Protein AF-A0A8J7MV57-F1 (afdb_monomer_lite)

Radius of gyration: 24.5 Å; chains: 1; bounding box: 40×45×99 Å

Sequence (175 aa):
MKTITIKLLFGACFASLSPLSAQTVDRAKYPDYTDKRNPDYALMQRHTLGVRNAMSARPDHVNNAETRFFPPVFNQDGGSCGSASRIGYMFSYEMNAFRNLDGTNPQNYYPTHFVWLLTNGNSGKDAFVQHVGVPSAETYGGQTYSKLFGNQEETQNDFGWMTGYDKWYEAMFNR

Structure (mmCIF, N/CA/C/O backbone):
data_AF-A0A8J7MV57-F1
#
_entry.id   AF-A0A8J7MV57-F1
#
loop_
_atom_site.group_PDB
_atom_site.id
_atom_site.type_symbol
_atom_site.label_atom_id
_atom_site.label_alt_id
_atom_site.label_comp_id
_atom_site.label_asym_id
_atom_site.label_entity_id
_atom_site.label_seq_id
_atom_site.pdbx_PDB_ins_code
_atom_site.Cartn_x
_atom_site.Cartn_y
_atom_site.Cartn_z
_atom_site.occupancy
_atom_site.B_iso_or_equiv
_atom_site.auth_seq_id
_atom_site.auth_comp_id
_atom_site.auth_asym_id
_atom_site.auth_atom_id
_atom_site.pdbx_PDB_model_num
ATOM 1 N N . MET A 1 1 ? 6.452 18.787 76.607 1.00 37.56 1 MET A N 1
ATOM 2 C CA . MET A 1 1 ? 6.859 18.322 75.263 1.00 37.56 1 MET A CA 1
ATOM 3 C C . MET A 1 1 ? 6.613 16.825 75.177 1.00 37.56 1 MET A C 1
ATOM 5 O O . MET A 1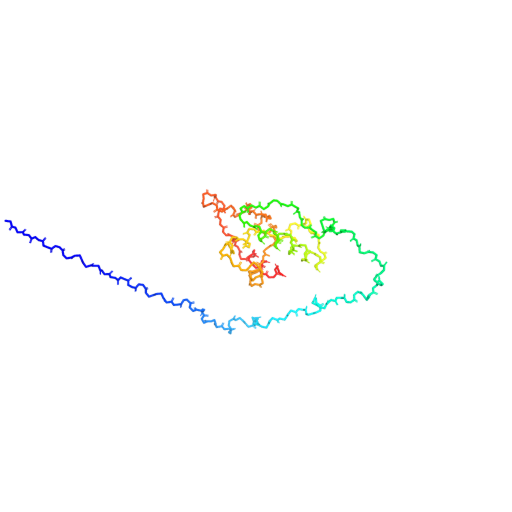 1 ? 7.210 16.094 75.952 1.00 37.56 1 MET A O 1
ATOM 9 N N . LYS A 1 2 ? 5.689 16.378 74.320 1.00 34.88 2 LYS A N 1
ATOM 10 C CA . LYS A 1 2 ? 5.460 14.956 74.026 1.00 34.88 2 LYS A CA 1
ATOM 11 C C . LYS A 1 2 ? 5.835 14.734 72.563 1.00 34.88 2 LYS A C 1
ATOM 13 O O . LYS A 1 2 ? 5.214 15.322 71.686 1.00 34.88 2 LYS A O 1
ATOM 18 N N . THR A 1 3 ? 6.878 13.956 72.316 1.00 40.38 3 THR A N 1
ATOM 19 C CA . THR A 1 3 ? 7.322 13.559 70.978 1.00 40.38 3 THR A CA 1
ATOM 20 C C . THR A 1 3 ? 6.423 12.431 70.477 1.00 40.38 3 THR A C 1
ATOM 22 O O . THR A 1 3 ? 6.346 11.374 71.097 1.00 40.38 3 THR A O 1
ATOM 25 N N . ILE A 1 4 ? 5.708 12.675 69.378 1.00 41.56 4 ILE A N 1
ATOM 26 C CA . ILE A 1 4 ? 4.894 11.676 68.678 1.00 41.56 4 ILE A CA 1
ATOM 27 C C . ILE A 1 4 ? 5.740 11.132 67.529 1.00 41.56 4 ILE A C 1
ATOM 29 O O . ILE A 1 4 ? 6.089 11.867 66.608 1.00 41.56 4 ILE A O 1
ATOM 33 N N . THR A 1 5 ? 6.078 9.847 67.586 1.00 42.72 5 THR A N 1
ATOM 34 C CA . THR A 1 5 ? 6.828 9.159 66.532 1.00 42.72 5 THR A CA 1
ATOM 35 C C . THR A 1 5 ? 5.841 8.531 65.548 1.00 42.72 5 THR A C 1
ATOM 37 O O . THR A 1 5 ? 5.175 7.551 65.878 1.00 42.72 5 THR A O 1
ATOM 40 N N . ILE A 1 6 ? 5.735 9.085 64.338 1.00 46.44 6 ILE A N 1
ATOM 41 C CA . ILE A 1 6 ? 4.952 8.499 63.240 1.00 46.44 6 ILE A CA 1
ATOM 42 C C . ILE A 1 6 ? 5.807 7.414 62.577 1.00 46.44 6 ILE A C 1
ATOM 44 O O . ILE A 1 6 ? 6.840 7.707 61.979 1.00 46.44 6 ILE A O 1
ATOM 48 N N . LYS A 1 7 ? 5.388 6.148 62.688 1.00 40.78 7 LYS A N 1
ATOM 49 C CA . LYS A 1 7 ? 5.965 5.046 61.908 1.00 40.78 7 LYS A CA 1
ATOM 50 C C . LYS A 1 7 ? 5.268 4.987 60.550 1.00 40.78 7 LYS A C 1
ATOM 52 O O . LYS A 1 7 ? 4.096 4.632 60.475 1.00 40.78 7 LYS A O 1
ATOM 57 N N . LEU A 1 8 ? 5.996 5.325 59.489 1.00 44.38 8 LEU A N 1
ATOM 58 C CA . LEU A 1 8 ? 5.564 5.117 58.110 1.00 44.38 8 LEU A CA 1
ATOM 59 C C . LEU A 1 8 ? 5.707 3.619 57.782 1.00 44.38 8 LEU A C 1
ATOM 61 O O . LEU A 1 8 ? 6.825 3.111 57.692 1.00 44.38 8 LEU A O 1
ATOM 65 N N . LEU A 1 9 ? 4.595 2.894 57.638 1.00 43.91 9 LEU A N 1
ATOM 66 C CA . LEU A 1 9 ? 4.614 1.559 57.039 1.00 43.91 9 LEU A CA 1
ATOM 67 C C . LEU A 1 9 ? 4.669 1.713 55.515 1.00 43.91 9 LEU A C 1
ATOM 69 O O . LEU A 1 9 ? 3.665 2.020 54.878 1.00 43.91 9 LEU A O 1
ATOM 73 N N . PHE A 1 10 ? 5.841 1.476 54.928 1.00 43.19 10 PHE A N 1
ATOM 74 C CA . PHE A 1 10 ? 5.956 1.184 53.502 1.00 43.19 10 PHE A CA 1
ATOM 75 C C . PHE A 1 10 ? 5.412 -0.229 53.257 1.00 43.19 10 PHE A C 1
ATOM 77 O O . PHE A 1 10 ? 6.104 -1.225 53.466 1.00 43.19 10 PHE A O 1
ATOM 84 N N . GLY A 1 11 ? 4.147 -0.322 52.848 1.00 43.75 11 GLY A N 1
ATOM 85 C CA . GLY A 1 11 ? 3.592 -1.547 52.286 1.00 43.75 11 GLY A CA 1
ATOM 86 C C . GLY A 1 11 ? 4.189 -1.771 50.902 1.00 43.75 11 GLY A C 1
ATOM 87 O O . GLY A 1 11 ? 3.767 -1.140 49.937 1.00 43.75 11 GLY A O 1
ATOM 88 N N . ALA A 1 12 ? 5.187 -2.646 50.798 1.00 51.66 12 ALA A N 1
ATOM 89 C CA . ALA A 1 12 ? 5.681 -3.115 49.512 1.00 51.66 12 ALA A CA 1
ATOM 90 C C . ALA A 1 12 ? 4.586 -3.962 48.842 1.00 51.66 12 ALA A C 1
ATOM 92 O O . ALA A 1 12 ? 4.451 -5.154 49.117 1.00 51.66 12 ALA A O 1
ATOM 93 N N . CYS A 1 13 ? 3.784 -3.347 47.968 1.00 45.56 13 CYS A N 1
ATOM 94 C CA . CYS A 1 13 ? 3.019 -4.084 46.968 1.00 45.56 13 CYS A CA 1
ATOM 95 C C . CYS A 1 13 ? 4.018 -4.683 45.975 1.00 45.56 13 CYS A C 1
ATOM 97 O O . CYS A 1 13 ? 4.374 -4.061 44.976 1.00 45.56 13 CYS A O 1
ATOM 99 N N . PHE A 1 14 ? 4.492 -5.894 46.260 1.00 45.78 14 PHE A N 1
ATOM 100 C CA . PHE A 1 14 ? 5.070 -6.744 45.230 1.00 45.78 14 PHE A CA 1
ATOM 101 C C . PHE A 1 14 ? 3.935 -7.133 44.282 1.00 45.78 14 PHE A C 1
ATOM 103 O O . PHE A 1 14 ? 3.221 -8.106 44.514 1.00 45.78 14 PHE A O 1
ATOM 110 N N . ALA A 1 15 ? 3.736 -6.336 43.230 1.00 54.53 15 ALA A N 1
ATOM 111 C CA . ALA A 1 15 ? 2.979 -6.772 42.072 1.00 54.53 15 ALA A CA 1
ATOM 112 C C . ALA A 1 15 ? 3.706 -7.999 41.514 1.00 54.53 15 ALA A C 1
ATOM 114 O O . ALA A 1 15 ? 4.815 -7.901 40.988 1.00 54.53 15 ALA A O 1
ATOM 115 N N . SER A 1 16 ? 3.115 -9.174 41.705 1.00 50.72 16 SER A N 1
ATOM 116 C CA . SER A 1 16 ? 3.577 -10.396 41.076 1.00 50.72 16 SER A CA 1
ATOM 117 C C . SER A 1 16 ? 3.455 -10.202 39.568 1.00 50.72 16 SER A C 1
ATOM 119 O O . SER A 1 16 ? 2.359 -10.179 39.008 1.00 50.72 16 SER A O 1
ATOM 121 N N . LEU A 1 17 ? 4.600 -10.023 38.907 1.00 52.66 17 LEU A N 1
ATOM 122 C CA . LEU A 1 17 ? 4.729 -10.148 37.461 1.00 52.66 17 LEU A CA 1
ATOM 123 C C . LEU A 1 17 ? 4.395 -11.598 37.113 1.00 52.66 17 LEU A C 1
ATOM 125 O O . LEU A 1 17 ? 5.261 -12.467 37.053 1.00 52.66 17 LEU A O 1
ATOM 129 N N . SER A 1 18 ? 3.103 -11.867 36.958 1.00 54.69 18 SER A N 1
ATOM 130 C CA . SER A 1 18 ? 2.627 -13.113 36.385 1.00 54.69 18 SER A CA 1
ATOM 131 C C . SER A 1 18 ? 3.157 -13.141 34.954 1.00 54.69 18 SER A C 1
ATOM 133 O O . SER A 1 18 ? 2.875 -12.197 34.208 1.00 54.69 18 SER A O 1
ATOM 135 N N . PRO A 1 19 ? 3.945 -14.149 34.545 1.00 51.84 19 PRO A N 1
ATOM 136 C CA . PRO A 1 19 ? 4.310 -14.273 33.146 1.00 51.84 19 PRO A CA 1
ATOM 137 C C . PRO A 1 19 ? 3.004 -14.387 32.358 1.00 51.84 19 PRO A C 1
ATOM 139 O O . PRO A 1 19 ? 2.214 -15.303 32.600 1.00 51.84 19 PRO A O 1
ATOM 142 N N . LEU A 1 20 ? 2.758 -13.427 31.460 1.00 52.94 20 LEU A N 1
ATOM 143 C CA . LEU A 1 20 ? 1.715 -13.503 30.439 1.00 52.94 20 LEU A CA 1
ATOM 144 C C . LEU A 1 20 ? 2.016 -14.732 29.576 1.00 52.94 20 LEU A C 1
ATOM 146 O O . LEU A 1 20 ? 2.705 -14.662 28.564 1.00 52.94 20 LEU A O 1
ATOM 150 N N . SER A 1 21 ? 1.565 -15.891 30.040 1.00 61.06 21 SER A N 1
ATOM 151 C CA . SER A 1 21 ? 1.590 -17.122 29.270 1.00 61.06 21 SER A CA 1
ATOM 152 C C . SER A 1 21 ? 0.492 -17.012 28.223 1.00 61.06 21 SER A C 1
ATOM 154 O O . SER A 1 21 ? -0.574 -16.454 28.497 1.00 61.06 21 SER A O 1
ATOM 156 N N . ALA A 1 22 ? 0.760 -17.506 27.015 1.00 60.50 22 ALA A N 1
ATOM 157 C CA . ALA A 1 22 ? -0.235 -17.546 25.951 1.00 60.50 22 ALA A CA 1
ATOM 158 C C . ALA A 1 22 ? -1.554 -18.139 26.480 1.00 60.50 22 ALA A C 1
ATOM 160 O O . ALA A 1 22 ? -1.539 -19.137 27.203 1.00 60.50 22 ALA A O 1
ATOM 161 N N . GLN A 1 23 ? -2.684 -17.508 26.150 1.00 68.69 23 GLN A N 1
ATOM 162 C CA . GLN A 1 23 ? -3.997 -18.006 26.556 1.00 68.69 23 GLN A CA 1
ATOM 163 C C . GLN A 1 23 ? -4.183 -19.436 26.035 1.00 68.69 23 GLN A C 1
ATOM 165 O O . GLN A 1 23 ? -3.864 -19.725 24.881 1.00 68.69 23 GLN A O 1
ATOM 170 N N . THR A 1 24 ? -4.710 -20.330 26.870 1.00 76.38 24 THR A N 1
ATOM 171 C CA . THR A 1 24 ? -5.118 -21.665 26.425 1.00 76.38 24 THR A CA 1
ATOM 172 C C . THR A 1 24 ? -6.275 -21.510 25.441 1.00 76.38 24 THR A C 1
ATOM 174 O O . THR A 1 24 ? -7.390 -21.177 25.837 1.00 76.38 24 THR A O 1
ATOM 177 N N . VAL A 1 25 ? -6.005 -21.710 24.150 1.00 71.31 25 VAL A N 1
ATOM 178 C CA . VAL A 1 25 ? -7.011 -21.592 23.087 1.00 71.31 25 VAL A CA 1
ATOM 179 C C . VAL A 1 25 ? -7.727 -22.927 22.914 1.00 71.31 25 VAL A C 1
ATOM 181 O O . VAL A 1 25 ? -7.093 -23.938 22.607 1.00 71.31 25 VAL A O 1
ATOM 184 N N . ASP A 1 26 ? -9.052 -22.924 23.054 1.00 83.62 26 ASP A N 1
ATOM 185 C CA . ASP A 1 26 ? -9.886 -24.044 22.618 1.00 83.62 26 ASP A CA 1
ATOM 186 C C . ASP A 1 26 ? -9.913 -24.101 21.083 1.00 83.62 26 ASP A C 1
ATOM 188 O O . ASP A 1 26 ? -10.578 -23.304 20.415 1.00 83.62 26 ASP A O 1
ATOM 192 N N . ARG A 1 27 ? -9.160 -25.047 20.513 1.00 75.06 27 ARG A N 1
ATOM 193 C CA . ARG A 1 27 ? -9.052 -25.234 19.060 1.00 75.06 27 ARG A CA 1
ATOM 194 C C . ARG A 1 27 ? -10.323 -25.815 18.439 1.00 75.06 27 ARG A C 1
ATOM 196 O O . ARG A 1 27 ? -10.506 -25.652 17.239 1.00 75.06 27 ARG A O 1
ATOM 203 N N . ALA A 1 28 ? -11.221 -26.424 19.221 1.00 84.50 28 ALA A N 1
ATOM 204 C CA . ALA A 1 28 ? -12.493 -26.930 18.700 1.00 84.50 28 ALA A CA 1
ATOM 205 C C . ALA A 1 28 ? -13.407 -25.797 18.200 1.00 84.50 28 ALA A C 1
ATOM 207 O O . ALA A 1 28 ? -14.241 -26.014 17.324 1.00 84.50 28 ALA A O 1
ATOM 208 N N . LYS A 1 29 ? -13.209 -24.573 18.708 1.00 81.19 29 LYS A N 1
ATOM 209 C CA . LYS A 1 29 ? -13.908 -23.366 18.249 1.00 81.19 29 LYS A CA 1
ATOM 210 C C . LYS A 1 29 ? -13.471 -22.896 16.854 1.00 81.19 29 LYS A C 1
ATOM 212 O O . LYS A 1 29 ? -14.210 -22.152 16.216 1.00 81.19 29 LYS A O 1
ATOM 217 N N . TYR A 1 30 ? -12.301 -23.326 16.383 1.00 75.38 30 TYR A N 1
ATOM 218 C CA . TYR A 1 30 ? -11.700 -22.901 15.116 1.00 75.38 30 TYR A CA 1
ATOM 219 C C . TYR A 1 30 ? -11.415 -24.124 14.233 1.00 75.38 30 TYR A C 1
ATOM 221 O O . TYR A 1 30 ? -10.254 -24.471 14.013 1.00 75.38 30 TYR A O 1
ATOM 229 N N . PRO A 1 31 ? -12.458 -24.836 13.766 1.00 80.19 31 PRO A N 1
ATOM 230 C CA . PRO A 1 31 ? -12.294 -26.079 13.007 1.00 80.19 31 PRO A CA 1
ATOM 231 C C . PRO A 1 31 ? -11.599 -25.879 11.649 1.00 80.19 31 PRO A C 1
ATOM 233 O O . PRO A 1 31 ? -11.096 -26.833 11.064 1.00 80.19 31 PRO A O 1
ATOM 236 N N . ASP A 1 32 ? -11.570 -24.645 11.154 1.00 75.00 32 ASP A N 1
ATOM 237 C CA . ASP A 1 32 ? -10.898 -24.185 9.941 1.00 75.00 32 ASP A CA 1
ATOM 238 C C . ASP A 1 32 ? -9.439 -23.752 10.175 1.00 75.00 32 ASP A C 1
ATOM 240 O O . ASP A 1 32 ? -8.672 -23.603 9.220 1.00 75.00 32 ASP A O 1
ATOM 244 N N . TYR A 1 33 ? -9.022 -23.573 11.431 1.00 72.38 33 TYR A N 1
ATOM 245 C CA . TYR A 1 33 ? -7.654 -23.199 11.763 1.00 72.38 33 TYR A CA 1
ATOM 246 C C . TYR A 1 33 ? -6.705 -24.392 11.606 1.00 72.38 33 TYR A C 1
ATOM 248 O O . TYR A 1 33 ? -6.876 -25.447 12.220 1.00 72.38 33 TYR A O 1
ATOM 256 N N . THR A 1 34 ? -5.620 -24.189 10.860 1.00 75.25 34 THR A N 1
ATOM 257 C CA . THR A 1 34 ? -4.491 -25.119 10.799 1.00 75.25 34 THR A CA 1
ATOM 258 C C . THR A 1 34 ? -3.194 -24.398 11.147 1.00 75.25 34 THR A C 1
ATOM 260 O O . THR A 1 34 ? -2.929 -23.295 10.675 1.00 75.25 34 THR A O 1
ATOM 263 N N . ASP A 1 35 ? -2.372 -25.024 11.987 1.00 72.81 35 ASP A N 1
ATOM 264 C CA . ASP A 1 35 ? -0.999 -24.590 12.262 1.00 72.81 35 ASP A CA 1
ATOM 265 C C . ASP A 1 35 ? -0.027 -25.006 11.146 1.00 72.81 35 ASP A C 1
ATOM 267 O O . ASP A 1 35 ? 1.121 -24.556 11.104 1.00 72.81 35 ASP A O 1
ATOM 271 N N . LYS A 1 36 ? -0.486 -25.850 10.213 1.00 74.19 36 LYS A N 1
ATOM 272 C CA . LYS A 1 36 ? 0.299 -26.278 9.064 1.00 74.19 36 LYS A CA 1
ATOM 273 C C . LYS A 1 36 ? 0.471 -25.113 8.104 1.00 74.19 36 LYS A C 1
ATOM 275 O O . LYS A 1 36 ? -0.433 -24.735 7.362 1.00 74.19 36 LYS A O 1
ATOM 280 N N . ARG A 1 37 ? 1.688 -24.580 8.072 1.00 66.88 37 ARG A N 1
ATOM 281 C CA . ARG A 1 37 ? 2.136 -23.712 6.990 1.00 66.88 37 ARG A CA 1
ATOM 282 C C . ARG A 1 37 ? 2.224 -24.563 5.720 1.00 66.88 37 ARG A C 1
ATOM 284 O O . ARG A 1 37 ? 3.147 -25.359 5.587 1.00 66.88 37 ARG A O 1
ATOM 291 N N . ASN A 1 38 ? 1.277 -24.380 4.804 1.00 71.00 38 ASN A N 1
ATOM 292 C CA . ASN A 1 38 ? 1.300 -24.963 3.461 1.00 71.00 38 ASN A CA 1
ATOM 293 C C . ASN A 1 38 ? 1.715 -23.880 2.457 1.00 71.00 38 ASN A C 1
ATOM 295 O O . ASN A 1 38 ? 0.853 -23.349 1.756 1.00 71.00 38 ASN A O 1
ATOM 299 N N . PRO A 1 39 ? 2.997 -23.470 2.419 1.00 69.19 39 PRO A N 1
ATOM 300 C CA . PRO A 1 39 ? 3.430 -22.577 1.361 1.00 69.19 39 PRO A CA 1
ATOM 301 C C . PRO A 1 39 ? 3.258 -23.313 0.030 1.00 69.19 39 PRO A C 1
ATOM 303 O O . PRO A 1 39 ? 3.559 -24.505 -0.072 1.00 69.19 39 PRO A O 1
ATOM 306 N N . ASP A 1 40 ? 2.782 -22.608 -0.990 1.00 71.94 40 ASP A N 1
ATOM 307 C CA . ASP A 1 40 ? 2.836 -23.147 -2.339 1.00 71.94 40 ASP A CA 1
ATOM 308 C C . ASP A 1 40 ? 4.303 -23.174 -2.784 1.00 71.94 40 ASP A C 1
ATOM 310 O O . ASP A 1 40 ? 4.887 -22.173 -3.205 1.00 71.94 40 ASP A O 1
ATOM 314 N N . TYR A 1 41 ? 4.929 -24.339 -2.632 1.00 71.88 41 TYR A N 1
ATOM 315 C CA . TYR A 1 41 ? 6.322 -24.541 -3.002 1.00 71.88 41 TYR A CA 1
ATOM 316 C C . TYR A 1 41 ? 6.556 -24.387 -4.509 1.00 71.88 41 TYR A C 1
ATOM 318 O O . TYR A 1 41 ? 7.704 -24.176 -4.897 1.00 71.88 41 TYR A O 1
ATOM 326 N N . ALA A 1 42 ? 5.519 -24.428 -5.356 1.00 71.88 42 ALA A N 1
ATOM 327 C CA . ALA A 1 42 ? 5.661 -24.097 -6.772 1.00 71.88 42 ALA A CA 1
ATOM 328 C C . ALA A 1 42 ? 6.050 -22.622 -6.972 1.00 71.88 42 ALA A C 1
ATOM 330 O O . ALA A 1 42 ? 6.803 -22.315 -7.889 1.00 71.88 42 ALA A O 1
ATOM 331 N N . LEU A 1 43 ? 5.646 -21.723 -6.066 1.00 63.16 43 LEU A N 1
ATOM 332 C CA . LEU A 1 43 ? 6.073 -20.316 -6.074 1.00 63.16 43 LEU A CA 1
ATOM 333 C C . LEU A 1 43 ? 7.526 -20.138 -5.611 1.00 63.16 43 LEU A C 1
ATOM 335 O O . LEU A 1 43 ? 8.178 -19.151 -5.945 1.00 63.16 43 LEU A O 1
ATOM 339 N N . MET A 1 44 ? 8.044 -21.093 -4.832 1.00 61.38 44 MET A N 1
ATOM 340 C CA . MET A 1 44 ? 9.443 -21.128 -4.391 1.00 61.38 44 MET A CA 1
ATOM 341 C C . MET A 1 44 ? 10.349 -21.894 -5.354 1.00 61.38 44 MET A C 1
ATOM 343 O O . MET A 1 44 ? 11.575 -21.755 -5.285 1.00 61.38 44 MET A O 1
ATOM 347 N N . GLN A 1 45 ? 9.780 -22.712 -6.244 1.00 58.78 45 GLN A N 1
ATOM 348 C CA . GLN A 1 45 ? 10.540 -23.257 -7.352 1.00 58.78 45 GLN A CA 1
ATOM 349 C C . GLN A 1 45 ? 11.010 -22.067 -8.172 1.00 58.78 45 GLN A C 1
ATOM 351 O O . GLN A 1 45 ? 10.217 -21.340 -8.766 1.00 58.78 45 GLN A O 1
ATOM 356 N N . ARG A 1 46 ? 12.333 -21.873 -8.224 1.00 50.88 46 ARG A N 1
ATOM 357 C CA . ARG A 1 46 ? 12.917 -21.108 -9.318 1.00 50.88 46 ARG A CA 1
ATOM 358 C C . ARG A 1 46 ? 12.320 -21.714 -10.571 1.00 50.88 46 ARG A C 1
ATOM 360 O O . ARG A 1 46 ? 12.647 -22.858 -10.885 1.00 50.88 46 ARG A O 1
ATOM 367 N N . HIS A 1 47 ? 11.467 -20.965 -11.265 1.00 52.38 47 HIS A N 1
ATOM 368 C CA . HIS A 1 47 ? 11.200 -21.275 -12.649 1.00 52.38 47 HIS A CA 1
ATOM 369 C C . HIS A 1 47 ? 12.584 -21.355 -13.278 1.00 52.38 47 HIS A C 1
ATOM 371 O O . HIS A 1 47 ? 13.284 -20.350 -13.426 1.00 52.38 47 HIS A O 1
ATOM 377 N N . THR A 1 48 ? 13.015 -22.572 -13.594 1.00 50.09 48 THR A N 1
ATOM 378 C CA . THR A 1 48 ? 14.009 -22.805 -14.617 1.00 50.09 48 THR A CA 1
ATOM 379 C C . THR A 1 48 ? 13.323 -22.335 -15.890 1.00 50.09 48 THR A C 1
ATOM 381 O O . THR A 1 48 ? 12.819 -23.124 -16.679 1.00 50.09 48 THR A O 1
ATOM 384 N N . LEU A 1 49 ? 13.226 -21.008 -16.053 1.00 51.41 49 LEU A N 1
ATOM 385 C CA . LEU A 1 49 ? 13.067 -20.353 -17.334 1.00 51.41 49 LEU A CA 1
ATOM 386 C C . LEU A 1 49 ? 14.271 -20.866 -18.100 1.00 51.41 49 LEU A C 1
ATOM 388 O O . LEU A 1 49 ? 15.383 -20.381 -17.881 1.00 51.41 49 LEU A O 1
ATOM 392 N N . GLY A 1 50 ? 14.059 -22.000 -18.778 1.00 45.91 50 GLY A N 1
ATOM 393 C CA . GLY A 1 50 ? 15.110 -22.962 -19.070 1.00 45.91 50 GLY A CA 1
ATOM 394 C C . GLY A 1 50 ? 16.253 -22.204 -19.673 1.00 45.91 50 GLY A C 1
ATOM 395 O O . GLY A 1 50 ? 15.970 -21.512 -20.641 1.00 45.91 50 GLY A O 1
ATOM 396 N N . VAL A 1 51 ? 17.425 -22.255 -19.017 1.00 49.47 51 VAL A N 1
ATOM 397 C CA . VAL A 1 51 ? 18.639 -21.467 -19.280 1.00 49.47 51 VAL A CA 1
ATOM 398 C C . VAL A 1 51 ? 18.610 -20.954 -20.714 1.00 49.47 51 VAL A C 1
ATOM 400 O O . VAL A 1 51 ? 19.130 -21.589 -21.629 1.00 49.47 51 VAL A O 1
ATOM 403 N N . ARG A 1 52 ? 17.906 -19.837 -20.940 1.00 53.31 52 ARG A N 1
ATOM 404 C CA . ARG A 1 52 ? 17.888 -19.202 -22.248 1.00 53.31 52 ARG A CA 1
ATOM 405 C C . ARG A 1 52 ? 19.267 -18.623 -22.262 1.00 53.31 52 ARG A C 1
ATOM 407 O O . ARG A 1 52 ? 19.500 -17.729 -21.458 1.00 53.31 52 ARG A O 1
ATOM 414 N N . ASN A 1 53 ? 20.152 -19.281 -23.015 1.00 51.59 53 ASN A N 1
ATOM 415 C CA . ASN A 1 53 ? 21.558 -18.977 -23.227 1.00 51.59 53 ASN A CA 1
ATOM 416 C C . ASN A 1 53 ? 22.030 -17.805 -22.368 1.00 51.59 53 ASN A C 1
ATOM 418 O O . ASN A 1 53 ? 21.589 -16.676 -22.594 1.00 51.59 53 ASN A O 1
ATOM 422 N N . ALA A 1 54 ? 22.960 -18.056 -21.444 1.00 50.44 54 ALA A N 1
ATOM 423 C CA . ALA A 1 54 ? 23.685 -17.056 -20.648 1.00 50.44 54 ALA A CA 1
ATOM 424 C C . A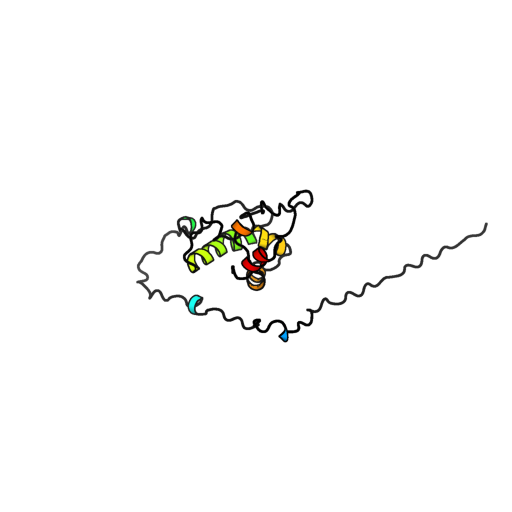LA A 1 54 ? 24.549 -16.089 -21.509 1.00 50.44 54 ALA A C 1
ATOM 426 O O . ALA A 1 54 ? 25.649 -15.701 -21.136 1.00 50.44 54 ALA A O 1
ATOM 427 N N . MET A 1 55 ? 24.038 -15.740 -22.686 1.00 51.47 55 MET A N 1
ATOM 428 C CA . MET A 1 55 ? 24.546 -14.932 -23.776 1.00 51.47 55 MET A CA 1
ATOM 429 C C . MET A 1 55 ? 23.538 -13.831 -24.168 1.00 51.47 55 MET A C 1
ATOM 431 O O . MET A 1 55 ? 23.836 -13.020 -25.037 1.00 51.47 55 MET A O 1
ATOM 435 N N . SER A 1 56 ? 22.354 -13.764 -23.539 1.00 62.16 56 SER A N 1
ATOM 436 C CA . SER A 1 56 ? 21.575 -12.524 -23.516 1.00 62.16 56 SER A CA 1
ATOM 437 C C . SER A 1 56 ? 22.185 -11.652 -22.423 1.00 62.16 56 SER A C 1
ATOM 439 O O . SER A 1 56 ? 22.113 -12.010 -21.245 1.00 62.16 56 SER A O 1
ATOM 441 N N . ALA A 1 57 ? 22.862 -10.566 -22.802 1.00 73.69 57 ALA A N 1
ATOM 442 C CA . ALA A 1 57 ? 23.416 -9.613 -21.847 1.00 73.69 57 ALA A CA 1
ATOM 443 C C . ALA A 1 57 ? 22.335 -9.256 -20.814 1.00 73.69 57 ALA A C 1
ATOM 445 O O . ALA A 1 57 ? 21.207 -8.921 -21.186 1.00 73.69 57 ALA A O 1
ATOM 446 N N . ARG A 1 58 ? 22.654 -9.397 -19.520 1.00 71.19 58 ARG A N 1
ATOM 447 C CA . ARG A 1 58 ? 21.753 -8.921 -18.465 1.00 71.19 58 ARG A CA 1
ATOM 448 C C . ARG A 1 58 ? 21.491 -7.434 -18.717 1.00 71.19 58 ARG A C 1
ATOM 450 O O . ARG A 1 58 ? 22.442 -6.739 -19.082 1.00 71.19 58 ARG A O 1
ATOM 457 N N . PRO A 1 59 ? 20.251 -6.954 -18.535 1.00 82.44 59 PRO A N 1
ATOM 458 C CA . PRO A 1 59 ? 19.989 -5.525 -18.561 1.00 82.44 59 PRO A CA 1
ATOM 459 C C . PRO A 1 59 ? 20.953 -4.810 -17.614 1.00 82.44 59 PRO A C 1
ATOM 461 O O . PRO A 1 59 ? 21.237 -5.322 -16.529 1.00 82.44 59 PRO A O 1
ATOM 464 N N . ASP A 1 60 ? 21.452 -3.653 -18.040 1.00 90.19 60 ASP A N 1
ATOM 465 C CA . ASP A 1 60 ? 22.301 -2.787 -17.215 1.00 90.19 60 ASP A CA 1
ATOM 466 C C . ASP A 1 60 ? 21.611 -2.440 -15.882 1.00 90.19 60 ASP A C 1
ATOM 468 O O . ASP A 1 60 ? 22.212 -2.509 -14.812 1.00 90.19 60 ASP A O 1
ATOM 472 N N . HIS A 1 61 ? 20.304 -2.188 -15.944 1.00 89.12 61 HIS A N 1
ATOM 473 C CA . HIS A 1 61 ? 19.432 -1.969 -14.800 1.00 89.12 61 HIS A CA 1
ATOM 474 C C . HIS A 1 61 ? 18.024 -2.507 -15.086 1.00 89.12 61 HIS A C 1
ATOM 476 O O . HIS A 1 61 ? 17.660 -2.792 -16.229 1.00 89.12 61 HIS A O 1
ATOM 482 N N . VAL A 1 62 ? 17.219 -2.639 -14.031 1.00 89.19 62 VAL A N 1
ATOM 483 C CA . VAL A 1 62 ? 15.785 -2.935 -14.123 1.00 89.19 62 VAL A CA 1
ATOM 484 C C . VAL A 1 62 ? 15.041 -1.879 -13.322 1.00 89.19 62 VAL A C 1
ATOM 486 O O . VAL A 1 62 ? 15.290 -1.723 -12.127 1.00 89.19 62 VAL A O 1
ATOM 489 N N . ASN A 1 63 ? 14.125 -1.170 -13.976 1.00 93.12 63 ASN A N 1
ATOM 490 C CA . ASN A 1 63 ? 13.250 -0.212 -13.322 1.00 93.12 63 ASN A CA 1
ATOM 491 C C . ASN A 1 63 ? 11.849 -0.810 -13.145 1.00 93.12 63 ASN A C 1
ATOM 493 O O . ASN A 1 63 ? 11.005 -0.733 -14.034 1.00 93.12 63 ASN A O 1
ATOM 497 N N . ASN A 1 64 ? 11.580 -1.400 -11.978 1.00 92.38 64 ASN A N 1
ATOM 498 C CA . ASN A 1 64 ? 10.256 -1.962 -11.699 1.00 92.38 64 ASN A CA 1
ATOM 499 C C . ASN A 1 64 ? 9.154 -0.889 -11.652 1.00 92.38 64 ASN A C 1
ATOM 501 O O . ASN A 1 64 ? 7.991 -1.238 -11.845 1.00 92.38 64 ASN A O 1
ATOM 505 N N . ALA A 1 65 ? 9.497 0.391 -11.453 1.00 91.69 65 ALA A N 1
ATOM 506 C CA . ALA A 1 65 ? 8.531 1.491 -11.437 1.00 91.69 65 ALA A CA 1
ATOM 507 C C . ALA A 1 65 ? 7.900 1.780 -12.806 1.00 91.69 65 ALA A C 1
ATOM 509 O O . ALA A 1 65 ? 6.862 2.427 -12.874 1.00 91.69 65 ALA A O 1
ATOM 510 N N . GLU A 1 66 ? 8.485 1.266 -13.889 1.00 93.88 66 GLU A N 1
ATOM 511 C CA . GLU A 1 66 ? 7.910 1.347 -15.237 1.00 93.88 66 GLU A CA 1
ATOM 512 C C . GLU A 1 66 ? 6.886 0.237 -15.514 1.00 93.88 66 GLU A C 1
ATOM 514 O O . GLU A 1 66 ? 6.210 0.242 -16.543 1.00 93.88 66 GLU A O 1
ATOM 519 N N . THR A 1 67 ? 6.754 -0.738 -14.612 1.00 96.00 67 THR A N 1
ATOM 520 C CA . THR A 1 67 ? 5.769 -1.811 -14.760 1.00 96.00 67 THR A CA 1
ATOM 521 C C . THR A 1 67 ? 4.396 -1.366 -14.260 1.00 96.00 67 THR A C 1
ATOM 523 O O . THR A 1 67 ? 4.282 -0.608 -13.299 1.00 96.00 67 THR A O 1
ATOM 526 N N . ARG A 1 68 ? 3.327 -1.942 -14.824 1.00 98.00 68 ARG A N 1
ATOM 527 C CA . ARG A 1 68 ? 1.952 -1.700 -14.349 1.00 98.00 68 ARG A CA 1
ATOM 528 C C . ARG A 1 68 ? 1.681 -2.187 -12.923 1.00 98.00 68 ARG A C 1
ATOM 530 O O . ARG A 1 68 ? 0.615 -1.917 -12.399 1.00 98.00 68 ARG A O 1
ATOM 537 N N . PHE A 1 69 ? 2.576 -2.980 -12.338 1.00 98.38 69 PHE A N 1
ATOM 538 C CA . PHE A 1 69 ? 2.392 -3.591 -11.019 1.00 98.38 69 PHE A CA 1
ATOM 539 C C . PHE A 1 69 ? 2.878 -2.681 -9.891 1.00 98.38 69 PHE A C 1
ATOM 541 O O . PHE A 1 69 ? 2.564 -2.917 -8.722 1.00 98.38 69 PHE A O 1
ATOM 548 N N . PHE A 1 70 ? 3.678 -1.669 -10.229 1.00 98.12 70 PHE A N 1
ATOM 549 C CA . PHE A 1 70 ? 4.302 -0.812 -9.241 1.00 98.12 70 PHE A CA 1
ATOM 550 C C . PHE A 1 70 ? 3.276 0.144 -8.619 1.00 98.12 70 PHE A C 1
ATOM 552 O O . PHE A 1 70 ? 2.480 0.742 -9.347 1.00 98.12 70 PHE A O 1
ATOM 559 N N . PRO A 1 71 ? 3.268 0.287 -7.284 1.00 97.69 71 PRO A N 1
ATOM 560 C CA . PRO A 1 71 ? 2.382 1.221 -6.60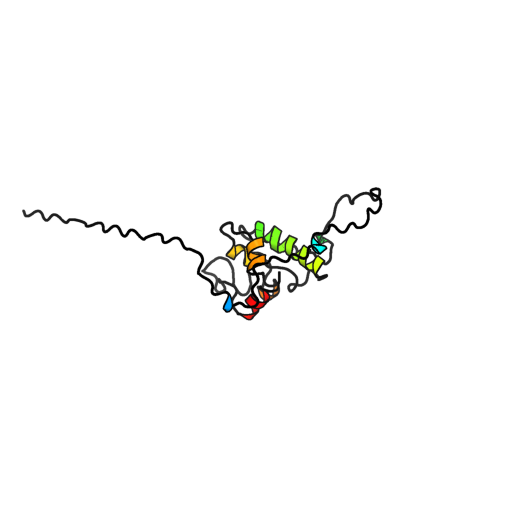3 1.00 97.69 71 PRO A CA 1
ATOM 561 C C . PRO A 1 71 ? 2.788 2.679 -6.868 1.00 97.69 71 PRO A C 1
ATOM 563 O O . PRO A 1 71 ? 3.929 2.936 -7.261 1.00 97.69 71 PRO A O 1
ATOM 566 N N . PRO A 1 72 ? 1.909 3.662 -6.598 1.00 96.62 72 PRO A N 1
ATOM 567 C CA . PRO A 1 72 ? 2.282 5.068 -6.660 1.00 96.62 72 PRO A CA 1
ATOM 568 C C . PRO A 1 72 ? 3.515 5.363 -5.801 1.00 96.62 72 PRO A C 1
ATOM 570 O O . PRO A 1 72 ? 3.652 4.848 -4.688 1.00 96.62 72 PRO A O 1
ATOM 573 N N . VAL A 1 73 ? 4.407 6.211 -6.317 1.00 95.25 73 VAL A N 1
ATOM 574 C CA . VAL A 1 73 ? 5.564 6.708 -5.565 1.00 95.25 73 VAL A CA 1
ATOM 575 C C . VAL A 1 73 ? 5.078 7.681 -4.495 1.00 95.25 73 VAL A C 1
ATOM 577 O O . VAL A 1 73 ? 4.341 8.622 -4.786 1.00 95.25 73 VAL A O 1
ATOM 580 N N . PHE A 1 74 ? 5.514 7.464 -3.258 1.00 93.81 74 PHE A N 1
ATOM 581 C CA . PHE A 1 74 ? 5.128 8.258 -2.097 1.00 93.81 74 PHE A CA 1
ATOM 582 C C . PHE A 1 74 ? 6.321 8.523 -1.171 1.00 93.81 74 PHE A C 1
ATOM 584 O O . PHE A 1 74 ? 7.280 7.748 -1.100 1.00 93.81 74 PHE A O 1
ATOM 591 N N . ASN A 1 75 ? 6.227 9.613 -0.412 1.00 94.38 75 ASN A N 1
ATOM 592 C CA . ASN A 1 75 ? 7.142 9.885 0.689 1.00 94.38 75 ASN A CA 1
ATOM 593 C C . ASN A 1 75 ? 6.626 9.202 1.954 1.00 94.38 75 ASN A C 1
ATOM 595 O O . ASN A 1 75 ? 5.446 9.318 2.288 1.00 94.38 75 ASN A O 1
ATOM 599 N N . GLN A 1 76 ? 7.508 8.495 2.660 1.00 91.31 76 GLN A N 1
ATOM 600 C CA . GLN A 1 76 ? 7.170 7.976 3.980 1.00 91.31 76 GLN A CA 1
ATOM 601 C C . GLN A 1 76 ? 6.903 9.123 4.961 1.00 91.31 76 GLN A C 1
ATOM 603 O O . GLN A 1 76 ? 7.427 10.225 4.796 1.00 91.31 76 GLN A O 1
ATOM 608 N N . ASP A 1 77 ? 6.163 8.819 6.019 1.00 87.69 77 ASP A N 1
ATOM 609 C CA . ASP A 1 77 ? 5.963 9.724 7.146 1.00 87.69 77 ASP A CA 1
ATOM 610 C C . ASP A 1 77 ? 6.500 9.084 8.436 1.00 87.69 77 ASP A C 1
ATOM 612 O O . ASP A 1 77 ? 6.522 7.854 8.567 1.00 87.69 77 ASP A O 1
ATOM 616 N N . GLY A 1 78 ? 7.027 9.902 9.346 1.00 85.62 78 GLY A N 1
ATOM 617 C CA . GLY A 1 78 ? 7.665 9.452 10.581 1.00 85.62 78 GLY A CA 1
ATOM 618 C C . GLY A 1 78 ? 8.739 8.367 10.390 1.00 85.62 78 GLY A C 1
ATOM 619 O O . GLY A 1 78 ? 9.435 8.278 9.372 1.00 85.62 78 GLY A O 1
ATOM 620 N N . GLY A 1 79 ? 8.861 7.493 11.393 1.00 85.56 79 GLY A N 1
ATOM 621 C CA . GLY A 1 79 ? 9.790 6.353 11.415 1.00 85.56 79 GLY A CA 1
ATOM 622 C C . GLY A 1 79 ? 9.349 5.141 10.582 1.00 85.56 79 GLY A C 1
ATOM 623 O O . GLY A 1 79 ? 9.822 4.030 10.820 1.00 85.56 79 GLY A O 1
ATOM 624 N N . SER A 1 80 ? 8.441 5.310 9.616 1.00 89.12 80 SER A N 1
ATOM 625 C CA . SER A 1 80 ? 7.784 4.196 8.918 1.00 89.12 80 SER A CA 1
ATOM 626 C C . SER A 1 80 ? 8.630 3.498 7.839 1.00 89.12 80 SER A C 1
ATOM 628 O O . SER A 1 80 ? 8.097 2.661 7.114 1.00 89.12 80 SER A O 1
ATOM 630 N N . CYS A 1 81 ? 9.941 3.757 7.729 1.00 91.25 81 CYS A N 1
ATOM 631 C CA . CYS A 1 81 ? 10.797 3.290 6.621 1.00 91.25 81 CYS A CA 1
ATOM 632 C C . CYS A 1 81 ? 10.698 1.783 6.339 1.00 91.25 81 CYS A C 1
ATOM 634 O O . CYS A 1 81 ? 10.630 1.360 5.183 1.00 91.25 81 CYS A O 1
ATOM 636 N N . GLY A 1 82 ? 10.626 0.956 7.385 1.00 89.75 82 GLY A N 1
ATOM 637 C CA . GLY A 1 82 ? 10.456 -0.487 7.234 1.00 89.75 82 GLY A CA 1
ATOM 638 C C . GLY A 1 82 ? 9.094 -0.875 6.648 1.00 89.75 82 GLY A C 1
ATOM 639 O O . GLY A 1 82 ? 9.009 -1.857 5.923 1.00 89.75 82 GLY A O 1
ATOM 640 N N . SER A 1 83 ? 8.027 -0.128 6.944 1.00 92.38 83 SER A N 1
ATOM 641 C CA . SER A 1 83 ? 6.702 -0.358 6.353 1.00 92.38 83 SER A CA 1
ATOM 642 C C . SER A 1 83 ? 6.601 0.260 4.965 1.00 92.38 83 SER A C 1
ATOM 644 O O . SER A 1 83 ? 6.012 -0.347 4.080 1.00 92.38 83 SER A O 1
ATOM 646 N N . ALA A 1 84 ? 7.217 1.420 4.740 1.00 94.44 84 ALA A N 1
ATOM 647 C CA . ALA A 1 84 ? 7.265 2.050 3.428 1.00 94.44 84 ALA A CA 1
ATOM 648 C C . ALA A 1 84 ? 7.970 1.157 2.401 1.00 94.44 84 ALA A C 1
ATOM 650 O O . ALA A 1 84 ? 7.374 0.795 1.390 1.00 94.44 84 ALA A O 1
ATOM 651 N N . SER A 1 85 ? 9.198 0.727 2.702 1.00 93.81 85 SER A N 1
ATOM 652 C CA . SER A 1 85 ? 9.962 -0.172 1.830 1.00 93.81 85 SER A CA 1
ATOM 653 C C . SER A 1 85 ? 9.282 -1.532 1.668 1.00 93.81 85 SER A C 1
ATOM 655 O O . SER A 1 85 ? 9.036 -1.971 0.546 1.00 93.81 85 SER A O 1
ATOM 657 N N . ARG A 1 86 ? 8.949 -2.197 2.781 1.00 92.25 86 ARG A N 1
ATOM 658 C CA . ARG A 1 86 ? 8.532 -3.601 2.747 1.00 92.25 86 ARG A CA 1
ATOM 659 C C . ARG A 1 86 ? 7.066 -3.794 2.384 1.00 92.25 86 ARG A C 1
ATOM 661 O O . ARG A 1 86 ? 6.780 -4.708 1.627 1.00 92.25 86 ARG A O 1
ATOM 668 N N . ILE A 1 87 ? 6.160 -2.959 2.896 1.00 95.38 87 ILE A N 1
ATOM 669 C CA . ILE A 1 87 ? 4.711 -3.087 2.662 1.00 95.38 87 ILE A CA 1
ATOM 670 C C . ILE A 1 87 ? 4.270 -2.204 1.496 1.00 95.38 87 ILE A C 1
ATOM 672 O O . ILE A 1 87 ? 3.693 -2.694 0.531 1.00 95.38 87 ILE A O 1
ATOM 676 N N . GLY A 1 88 ? 4.584 -0.908 1.566 1.00 96.00 88 GLY A N 1
ATOM 677 C CA . GLY A 1 88 ? 4.131 0.077 0.586 1.00 96.00 88 GLY A CA 1
ATOM 678 C C . GLY A 1 88 ? 4.667 -0.194 -0.816 1.00 96.00 88 GLY A C 1
ATOM 679 O O . GLY A 1 88 ? 3.881 -0.188 -1.758 1.00 96.00 88 GLY A O 1
ATOM 680 N N . TYR A 1 89 ? 5.968 -0.478 -0.941 1.00 96.62 89 TYR A N 1
ATOM 681 C CA . TYR A 1 89 ? 6.623 -0.750 -2.222 1.00 96.62 89 TYR A CA 1
ATOM 682 C C . TYR A 1 89 ? 6.709 -2.241 -2.559 1.00 96.62 89 TYR A C 1
ATOM 684 O O . TYR A 1 89 ? 6.008 -2.696 -3.461 1.00 96.62 89 TYR A O 1
ATOM 692 N N . MET A 1 90 ? 7.571 -2.999 -1.866 1.00 95.62 90 MET A N 1
ATOM 693 C CA . MET A 1 90 ? 7.918 -4.370 -2.270 1.00 95.62 90 MET A CA 1
ATOM 694 C C . MET A 1 90 ? 6.705 -5.298 -2.272 1.00 95.62 90 MET A C 1
ATOM 696 O O . MET A 1 90 ? 6.410 -5.903 -3.297 1.00 95.62 90 MET A O 1
ATOM 700 N N . PHE A 1 91 ? 5.974 -5.366 -1.157 1.00 95.88 91 PHE A N 1
ATOM 701 C CA . PHE A 1 91 ? 4.810 -6.239 -1.039 1.00 95.88 91 PHE A CA 1
ATOM 702 C C . PHE A 1 91 ? 3.702 -5.856 -2.025 1.00 95.88 91 PHE A C 1
ATOM 704 O O . PHE A 1 91 ? 3.226 -6.726 -2.744 1.00 95.88 91 PHE A O 1
ATOM 711 N N . SER A 1 92 ? 3.349 -4.569 -2.150 1.00 97.25 92 SER A N 1
ATOM 712 C CA . SER A 1 92 ? 2.391 -4.123 -3.178 1.00 97.25 92 SER A CA 1
ATOM 713 C C . SER A 1 92 ? 2.795 -4.571 -4.580 1.00 97.25 92 SER A C 1
ATOM 715 O O . SER A 1 92 ? 1.988 -5.164 -5.289 1.00 97.25 92 SER A O 1
ATOM 717 N N . TYR A 1 93 ? 4.048 -4.334 -4.974 1.00 97.62 93 TYR A N 1
ATOM 718 C CA . TYR A 1 93 ? 4.541 -4.737 -6.288 1.00 97.62 93 TYR A CA 1
ATOM 719 C C . TYR A 1 93 ? 4.466 -6.257 -6.493 1.00 97.62 93 TYR A C 1
ATOM 721 O O . TYR A 1 93 ? 3.942 -6.716 -7.507 1.00 97.62 93 TYR A O 1
ATOM 729 N N . GLU A 1 94 ? 4.961 -7.040 -5.533 1.00 95.94 94 GLU A N 1
ATOM 730 C CA . GLU A 1 94 ? 4.992 -8.503 -5.617 1.00 95.94 94 GLU A CA 1
ATOM 731 C C . GLU A 1 94 ? 3.581 -9.094 -5.683 1.00 95.94 94 GLU A C 1
ATOM 733 O O . GLU A 1 94 ? 3.314 -9.955 -6.523 1.00 95.94 94 GLU A O 1
ATOM 738 N N . MET A 1 95 ? 2.653 -8.586 -4.870 1.00 95.88 95 MET A N 1
ATOM 739 C CA . MET A 1 95 ? 1.260 -9.031 -4.873 1.00 95.88 95 MET A CA 1
ATOM 740 C C . MET A 1 95 ? 0.541 -8.651 -6.165 1.00 95.88 95 MET A C 1
ATOM 742 O O . MET A 1 95 ? -0.214 -9.463 -6.702 1.00 95.88 95 MET A O 1
ATOM 746 N N . ASN A 1 96 ? 0.807 -7.466 -6.714 1.00 97.81 96 ASN A N 1
ATOM 747 C CA . ASN A 1 96 ? 0.244 -7.055 -7.997 1.00 97.81 96 ASN A CA 1
ATOM 748 C C . ASN A 1 96 ? 0.790 -7.872 -9.157 1.00 97.81 96 ASN A C 1
ATOM 750 O O . ASN A 1 96 ? 0.017 -8.290 -10.017 1.00 97.81 96 ASN A O 1
ATOM 754 N N . ALA A 1 97 ? 2.092 -8.151 -9.172 1.00 96.56 97 ALA A N 1
ATOM 755 C CA . ALA A 1 97 ? 2.696 -9.022 -10.171 1.00 96.56 97 ALA A CA 1
ATOM 756 C C . ALA A 1 97 ? 2.121 -10.444 -10.080 1.00 96.56 97 ALA A C 1
ATOM 758 O O . ALA A 1 97 ? 1.726 -11.014 -11.097 1.00 96.56 97 ALA A O 1
ATOM 759 N N . PHE A 1 98 ? 2.000 -10.986 -8.865 1.00 94.81 98 PHE A N 1
ATOM 760 C CA . PHE A 1 98 ? 1.454 -12.319 -8.617 1.00 94.81 98 PHE A CA 1
ATOM 761 C C . PHE A 1 98 ? -0.019 -12.442 -9.027 1.00 94.81 98 PHE A C 1
ATOM 763 O O . PHE A 1 98 ? -0.404 -13.396 -9.700 1.00 94.81 98 PHE A O 1
ATOM 770 N N . ARG A 1 99 ? -0.846 -11.457 -8.661 1.00 94.44 99 ARG A N 1
ATOM 771 C CA . ARG A 1 99 ? -2.286 -11.428 -8.966 1.00 94.44 99 ARG A CA 1
ATOM 772 C C . ARG A 1 99 ? -2.596 -10.844 -10.347 1.00 94.44 99 ARG A C 1
ATOM 774 O O . ARG A 1 99 ? -3.756 -10.802 -10.747 1.00 94.44 99 ARG A O 1
ATOM 781 N N . ASN A 1 100 ? -1.573 -10.400 -11.079 1.00 95.44 100 ASN A N 1
ATOM 782 C CA . ASN A 1 100 ? -1.686 -9.736 -12.371 1.00 95.44 100 ASN A CA 1
ATOM 783 C C . ASN A 1 100 ? -2.616 -8.495 -12.325 1.00 95.44 100 ASN A C 1
ATOM 785 O O . ASN A 1 100 ? -3.468 -8.302 -13.198 1.00 95.44 100 ASN A O 1
ATOM 789 N N . LEU A 1 101 ? -2.441 -7.641 -11.315 1.00 96.75 101 LEU A N 1
ATOM 790 C CA . LEU A 1 101 ? -3.266 -6.459 -11.034 1.00 96.75 101 LEU A CA 1
ATOM 791 C C . LEU A 1 101 ? -2.568 -5.147 -11.415 1.00 96.75 101 LEU A C 1
ATOM 793 O O . LEU A 1 101 ? -1.355 -5.092 -11.577 1.00 96.75 101 LEU A O 1
ATOM 797 N N . ASP A 1 102 ? -3.350 -4.087 -11.605 1.00 98.00 102 ASP A N 1
ATOM 798 C CA . ASP A 1 102 ? -2.820 -2.736 -11.820 1.00 98.00 102 ASP A CA 1
ATOM 799 C C . ASP A 1 102 ? -2.445 -2.108 -10.473 1.00 98.00 102 ASP A C 1
ATOM 801 O O . ASP A 1 102 ? -3.310 -1.910 -9.620 1.00 98.00 102 ASP A O 1
ATOM 805 N N . GLY A 1 103 ? -1.163 -1.805 -10.290 1.00 97.31 103 GLY A N 1
ATOM 806 C CA . GLY A 1 103 ? -0.611 -1.226 -9.074 1.00 97.31 103 GLY A CA 1
ATOM 807 C C . GLY A 1 103 ? -0.937 0.246 -8.877 1.00 97.31 103 GLY A C 1
ATOM 808 O O . GLY A 1 103 ? -0.751 0.744 -7.776 1.00 97.31 103 GLY A O 1
ATOM 809 N N . THR A 1 104 ? -1.483 0.940 -9.876 1.00 96.44 104 THR A N 1
ATOM 810 C CA . THR A 1 104 ? -1.946 2.329 -9.717 1.00 96.44 104 THR A CA 1
ATOM 811 C C . THR A 1 104 ? -3.319 2.429 -9.047 1.00 96.44 104 THR A C 1
ATOM 813 O O . THR A 1 104 ? -3.719 3.502 -8.596 1.00 96.44 104 THR A O 1
ATOM 816 N N . ASN A 1 105 ? -4.037 1.308 -8.947 1.00 97.88 105 ASN A N 1
ATOM 817 C CA . ASN A 1 105 ? -5.375 1.235 -8.383 1.00 97.88 105 ASN A CA 1
ATOM 818 C C . ASN A 1 105 ? -5.316 1.043 -6.841 1.00 97.88 105 ASN A C 1
ATOM 820 O O . ASN A 1 105 ? -4.686 0.087 -6.381 1.00 97.88 105 ASN A O 1
ATOM 824 N N . PRO A 1 106 ? -5.976 1.901 -6.031 1.00 97.31 106 PRO A N 1
ATOM 825 C CA . PRO A 1 106 ? -5.916 1.861 -4.562 1.00 97.31 106 PRO A CA 1
ATOM 826 C C . PRO A 1 106 ? -6.478 0.599 -3.906 1.00 97.31 106 PRO A C 1
ATOM 828 O O . PRO A 1 106 ? -6.136 0.314 -2.758 1.00 97.31 106 PRO A O 1
ATOM 831 N N . GLN A 1 107 ? -7.267 -0.191 -4.626 1.00 97.56 107 GLN A N 1
ATOM 832 C CA . GLN A 1 107 ? -7.712 -1.515 -4.201 1.00 97.56 107 GLN A CA 1
ATOM 833 C C . GLN A 1 107 ? -6.570 -2.545 -4.198 1.00 97.56 107 GLN A C 1
ATOM 835 O O . GLN A 1 107 ? -6.646 -3.560 -3.509 1.00 97.56 107 GLN A O 1
ATOM 840 N N . ASN A 1 108 ? -5.504 -2.286 -4.959 1.00 97.50 108 ASN A N 1
ATOM 841 C CA . ASN A 1 108 ? -4.457 -3.257 -5.273 1.00 97.50 108 ASN A CA 1
ATOM 842 C C . ASN A 1 108 ? -3.120 -2.964 -4.571 1.00 97.50 108 ASN A C 1
ATOM 844 O O . ASN A 1 108 ? -2.205 -3.781 -4.625 1.00 97.50 108 ASN A O 1
ATOM 848 N N . TYR A 1 109 ? -2.967 -1.817 -3.907 1.00 97.38 109 TYR A N 1
ATOM 849 C CA . TYR A 1 109 ? -1.758 -1.503 -3.141 1.00 97.38 109 TYR A CA 1
ATOM 850 C C . TYR A 1 109 ? -2.048 -1.298 -1.657 1.00 97.38 109 TYR A C 1
ATOM 852 O O . TYR A 1 109 ? -3.177 -1.027 -1.246 1.00 97.38 109 TYR A O 1
ATOM 860 N N . TYR A 1 110 ? -1.004 -1.451 -0.844 1.00 96.75 110 TYR A N 1
ATOM 861 C CA . TYR A 1 110 ? -1.143 -1.613 0.598 1.00 96.75 110 TYR A CA 1
ATOM 862 C C . TYR A 1 110 ? -0.721 -0.364 1.380 1.00 96.75 110 TYR A C 1
ATOM 864 O O . TYR A 1 110 ? 0.265 0.295 1.027 1.00 96.75 110 TYR A O 1
ATOM 872 N N . PRO A 1 111 ? -1.425 -0.044 2.480 1.00 94.94 111 PRO A N 1
ATOM 873 C CA . PRO A 1 111 ? -1.080 1.055 3.360 1.00 94.94 111 PRO A CA 1
ATOM 874 C C . PRO A 1 111 ? 0.131 0.728 4.234 1.00 94.94 111 PRO A C 1
ATOM 876 O O . PRO A 1 111 ? 0.275 -0.350 4.812 1.00 94.94 111 PRO A O 1
ATOM 879 N N . THR A 1 112 ? 0.983 1.726 4.412 1.00 93.25 112 THR A N 1
ATOM 880 C CA . THR A 1 112 ? 2.178 1.642 5.254 1.00 93.25 112 THR A CA 1
ATOM 881 C C . THR A 1 112 ? 1.849 1.782 6.740 1.00 93.25 112 THR A C 1
ATOM 883 O O . THR A 1 112 ? 2.423 1.072 7.571 1.00 93.25 112 THR A O 1
ATOM 886 N N . HIS A 1 113 ? 0.917 2.677 7.084 1.00 90.75 113 HIS A N 1
ATOM 887 C CA . HIS A 1 113 ? 0.664 3.068 8.471 1.00 90.75 113 HIS A CA 1
ATOM 888 C C . HIS A 1 113 ? -0.247 2.102 9.221 1.00 90.75 113 HIS A C 1
ATOM 890 O O . HIS A 1 113 ? -0.116 1.983 10.435 1.00 90.75 113 HIS A O 1
ATOM 896 N N . PHE A 1 114 ? -1.056 1.313 8.510 1.00 90.69 114 PHE A N 1
ATOM 897 C CA . PHE A 1 114 ? -1.788 0.203 9.115 1.00 90.69 114 PHE A CA 1
ATOM 898 C C . PHE A 1 114 ? -0.838 -0.784 9.813 1.00 90.69 114 PHE A C 1
ATOM 900 O O . PHE A 1 114 ? -1.007 -1.098 10.987 1.00 90.69 114 PHE A O 1
ATOM 907 N N . VAL A 1 115 ? 0.216 -1.218 9.113 1.00 90.12 115 VAL A N 1
ATOM 908 C CA . VAL A 1 115 ? 1.203 -2.161 9.661 1.00 90.12 115 VAL A CA 1
ATOM 909 C C . VAL A 1 115 ? 2.175 -1.461 10.609 1.00 90.12 115 VAL A C 1
ATOM 911 O O . VAL A 1 115 ? 2.555 -2.023 11.633 1.00 90.12 115 VAL A O 1
ATOM 914 N N . TRP A 1 116 ? 2.610 -0.239 10.284 1.00 86.44 116 TRP A N 1
ATOM 915 C CA . TRP A 1 116 ? 3.588 0.478 11.106 1.00 86.44 116 TRP A CA 1
ATOM 916 C C . TRP A 1 116 ? 3.078 0.772 12.518 1.00 86.44 116 TRP A C 1
ATOM 918 O O . TRP A 1 116 ? 3.778 0.444 13.475 1.00 86.44 116 TRP A O 1
ATOM 928 N N . LEU A 1 117 ? 1.865 1.313 12.661 1.00 77.44 117 LEU A N 1
ATOM 929 C CA . LEU A 1 117 ? 1.298 1.643 13.972 1.00 77.44 117 LEU A CA 1
ATOM 930 C C . LEU A 1 117 ? 1.183 0.400 14.872 1.00 77.44 117 LEU A C 1
ATOM 932 O O . LEU A 1 117 ? 1.375 0.489 16.080 1.00 77.44 117 LEU A O 1
ATOM 936 N N . LEU A 1 118 ? 0.965 -0.777 14.274 1.00 72.88 118 LEU A N 1
ATOM 937 C CA . LEU A 1 118 ? 0.850 -2.062 14.974 1.00 72.88 118 LEU A CA 1
ATOM 938 C C . LEU A 1 118 ? 2.193 -2.784 15.184 1.00 72.88 118 LEU A C 1
ATOM 940 O O . LEU A 1 118 ? 2.237 -3.818 15.846 1.00 72.88 118 LEU A O 1
ATOM 944 N N . THR A 1 119 ? 3.297 -2.262 14.636 1.00 76.44 119 THR A N 1
ATOM 945 C CA . THR A 1 119 ? 4.630 -2.896 14.706 1.00 76.44 119 THR A CA 1
ATOM 946 C C . THR A 1 119 ? 5.762 -1.941 15.094 1.00 76.44 119 THR A C 1
ATOM 948 O O . THR A 1 119 ? 6.940 -2.292 14.975 1.00 76.44 119 THR A O 1
ATOM 951 N N . ASN A 1 120 ? 5.432 -0.746 15.593 1.00 67.56 120 ASN A N 1
ATOM 952 C CA . ASN A 1 120 ? 6.400 0.308 15.913 1.00 67.56 120 ASN A CA 1
ATOM 953 C C . ASN A 1 120 ? 7.437 -0.121 16.983 1.00 67.56 120 ASN A C 1
ATOM 955 O O . ASN A 1 120 ? 8.554 0.384 17.005 1.00 67.56 120 ASN A O 1
ATOM 959 N N . GLY A 1 121 ? 7.120 -1.123 17.814 1.00 63.34 121 GLY A N 1
ATOM 960 C CA . GLY A 1 121 ? 8.005 -1.704 18.838 1.00 63.34 121 GLY A CA 1
ATOM 961 C C . GLY A 1 121 ? 8.960 -2.806 18.352 1.00 63.34 121 GLY A C 1
ATOM 962 O O . GLY A 1 121 ? 9.232 -3.739 19.102 1.00 63.34 121 GLY A O 1
ATOM 963 N N . ASN A 1 122 ? 9.444 -2.739 17.107 1.00 64.12 122 ASN A N 1
ATOM 964 C CA . ASN A 1 122 ? 10.312 -3.754 16.483 1.00 64.12 122 ASN A CA 1
ATOM 965 C C . ASN A 1 122 ? 9.645 -5.131 16.257 1.00 64.12 122 ASN A C 1
ATOM 967 O O . ASN A 1 122 ? 10.320 -6.155 16.141 1.00 64.12 122 ASN A O 1
ATOM 971 N N . SER A 1 123 ? 8.313 -5.171 16.173 1.00 71.12 123 SER A N 1
ATOM 972 C CA . SER A 1 123 ? 7.585 -6.379 15.770 1.00 71.12 123 SER A CA 1
ATOM 973 C C . SER A 1 123 ? 7.737 -6.626 14.261 1.00 71.12 123 SER A C 1
ATOM 975 O O . SER A 1 123 ? 7.830 -5.689 13.462 1.00 71.12 123 SER A O 1
ATOM 977 N N . GLY A 1 124 ? 7.783 -7.897 13.851 1.00 82.50 124 GLY A N 1
ATOM 978 C CA . GLY A 1 124 ? 7.965 -8.279 12.447 1.00 82.50 124 GLY A CA 1
ATOM 979 C C . GLY A 1 124 ? 6.768 -7.880 11.581 1.00 82.50 124 GLY A C 1
ATOM 980 O O . GLY A 1 124 ? 5.654 -8.345 11.807 1.00 82.50 124 GLY A O 1
ATOM 981 N N . LYS A 1 125 ? 6.994 -7.036 10.570 1.00 86.38 125 LYS A N 1
ATOM 982 C CA . LYS A 1 125 ? 5.957 -6.546 9.634 1.00 86.38 125 LYS A CA 1
ATOM 983 C C . LYS A 1 125 ? 5.391 -7.669 8.770 1.00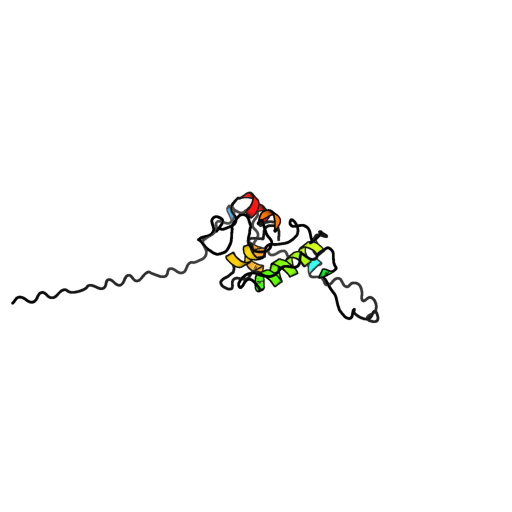 86.38 125 LYS A C 1
ATOM 985 O O . LYS A 1 125 ? 4.198 -7.737 8.515 1.00 86.38 125 LYS A O 1
ATOM 990 N N . ASP A 1 126 ? 6.267 -8.572 8.365 1.00 85.31 126 ASP A N 1
ATOM 991 C CA . ASP A 1 126 ? 5.962 -9.825 7.691 1.00 85.31 126 ASP A CA 1
ATOM 992 C C . ASP A 1 126 ? 5.124 -10.761 8.561 1.00 85.31 126 ASP A C 1
ATOM 994 O O . ASP A 1 126 ? 4.119 -11.279 8.086 1.00 85.31 126 ASP A O 1
ATOM 998 N N . ALA A 1 127 ? 5.479 -10.932 9.837 1.00 84.75 127 ALA A N 1
ATOM 999 C CA . ALA A 1 127 ? 4.665 -11.717 10.767 1.00 84.75 127 ALA A CA 1
ATOM 1000 C C . ALA A 1 127 ? 3.275 -11.089 10.961 1.00 84.75 127 ALA A C 1
ATOM 1002 O O . ALA A 1 127 ? 2.269 -11.796 10.953 1.00 84.75 127 ALA A O 1
ATOM 1003 N N . PHE A 1 128 ? 3.209 -9.759 11.066 1.00 88.31 128 PHE A N 1
ATOM 1004 C CA . PHE A 1 128 ? 1.945 -9.037 11.150 1.00 88.31 128 PHE A CA 1
ATOM 1005 C C . PHE A 1 128 ? 1.061 -9.311 9.924 1.00 88.31 128 PHE A C 1
ATOM 1007 O O . PHE A 1 128 ? -0.066 -9.773 10.076 1.00 88.31 128 PHE A O 1
ATOM 1014 N N . VAL A 1 129 ? 1.584 -9.124 8.709 1.00 91.44 129 VAL A N 1
ATOM 1015 C CA . VAL A 1 129 ? 0.822 -9.392 7.478 1.00 91.44 129 VAL A CA 1
ATOM 1016 C C . VAL A 1 129 ? 0.428 -10.866 7.366 1.00 91.44 129 VAL A C 1
ATOM 1018 O O . VAL A 1 129 ? -0.699 -11.154 6.990 1.00 91.44 129 VAL A O 1
ATOM 1021 N N . GLN A 1 130 ? 1.289 -11.812 7.742 1.00 87.06 130 GLN A N 1
ATOM 1022 C CA . GLN A 1 130 ? 0.965 -13.243 7.670 1.00 87.06 130 GLN A CA 1
ATOM 1023 C C . GLN A 1 130 ? -0.183 -13.647 8.607 1.00 87.06 130 GLN A C 1
ATOM 1025 O O . GLN A 1 130 ? -1.046 -14.443 8.222 1.00 87.06 130 GLN A O 1
ATOM 1030 N N . HIS A 1 131 ? -0.194 -13.113 9.831 1.00 85.62 131 HIS A N 1
ATOM 1031 C CA . HIS A 1 131 ? -1.132 -13.530 10.875 1.00 85.62 131 HIS A CA 1
ATOM 1032 C C . HIS A 1 131 ? -2.401 -12.682 10.950 1.00 85.62 131 HIS A C 1
ATOM 1034 O O . HIS A 1 131 ? -3.451 -13.209 11.308 1.00 85.62 131 HIS A O 1
ATOM 1040 N N . VAL A 1 132 ? -2.314 -11.397 10.613 1.00 88.94 132 VAL A N 1
ATOM 1041 C CA . VAL A 1 132 ? -3.436 -10.448 10.670 1.00 88.94 132 VAL A CA 1
ATOM 1042 C C . VAL A 1 132 ? -3.930 -10.110 9.269 1.00 88.94 132 VAL A C 1
ATOM 1044 O O . VAL A 1 132 ? -5.134 -10.069 9.033 1.00 88.94 132 VAL A O 1
ATOM 1047 N N . GLY A 1 133 ? -3.002 -9.923 8.333 1.00 92.56 133 GLY A N 1
ATOM 1048 C CA . GLY A 1 133 ? -3.287 -9.381 7.012 1.00 92.56 133 GLY A CA 1
ATOM 1049 C C . GLY A 1 133 ? -3.232 -7.855 6.978 1.00 92.56 133 GLY A C 1
ATOM 1050 O O . GLY A 1 133 ? -2.812 -7.210 7.942 1.00 92.56 133 GLY A O 1
ATOM 1051 N N . VAL A 1 134 ? -3.584 -7.271 5.837 1.00 95.12 134 VAL A N 1
ATOM 1052 C CA . VAL A 1 134 ? -3.488 -5.828 5.594 1.00 95.12 134 VAL A CA 1
ATOM 1053 C C . VAL A 1 134 ? -4.578 -5.405 4.599 1.00 95.12 134 VAL A C 1
ATOM 1055 O O . VAL A 1 134 ? -4.712 -6.028 3.551 1.00 95.12 134 VAL A O 1
ATOM 1058 N N . PRO A 1 135 ? -5.396 -4.382 4.900 1.00 95.75 135 PRO A N 1
ATOM 1059 C CA . PRO A 1 135 ? -6.443 -3.931 3.986 1.00 95.75 135 PRO A CA 1
ATOM 1060 C C . PRO A 1 135 ? -5.832 -3.292 2.733 1.00 95.75 135 PRO A C 1
ATOM 1062 O O . PRO A 1 135 ? -4.649 -2.943 2.709 1.00 95.75 135 PRO A O 1
ATOM 1065 N N . SER A 1 136 ? -6.645 -3.084 1.700 1.00 97.12 136 SER A N 1
ATOM 1066 C CA . SER A 1 136 ? -6.257 -2.198 0.600 1.00 97.12 136 SER A CA 1
ATOM 1067 C C . SER A 1 136 ? -6.083 -0.748 1.080 1.00 97.12 136 SER A C 1
ATOM 1069 O O . SER A 1 136 ? -6.629 -0.333 2.111 1.00 97.12 136 SER A O 1
ATOM 1071 N N . ALA A 1 137 ? -5.328 0.059 0.332 1.00 96.19 137 ALA A N 1
ATOM 1072 C CA . ALA A 1 137 ? -5.216 1.487 0.612 1.00 96.19 137 ALA A CA 1
ATOM 1073 C C . ALA A 1 137 ? -6.557 2.218 0.444 1.00 96.19 137 ALA A C 1
ATOM 1075 O O . ALA A 1 137 ? -6.803 3.195 1.152 1.00 96.19 137 ALA A O 1
ATOM 1076 N N . GLU A 1 138 ? -7.440 1.743 -0.443 1.00 96.19 138 GLU A N 1
ATOM 1077 C CA . GLU A 1 138 ? -8.817 2.238 -0.546 1.00 96.19 138 GLU A CA 1
ATOM 1078 C C . GLU A 1 138 ? -9.574 2.043 0.776 1.00 96.19 138 GLU A C 1
ATOM 1080 O O . GLU A 1 138 ? -10.058 3.020 1.354 1.00 96.19 138 GLU A O 1
ATOM 1085 N N . THR A 1 139 ? -9.606 0.814 1.295 1.00 95.81 139 THR A N 1
ATOM 1086 C CA . THR A 1 139 ? -10.332 0.467 2.526 1.00 95.81 139 THR A CA 1
ATOM 1087 C C . THR A 1 139 ? -9.747 1.124 3.763 1.00 95.81 139 THR A C 1
ATOM 1089 O O . THR A 1 139 ? -10.484 1.596 4.637 1.00 95.81 139 THR A O 1
ATOM 1092 N N . TYR A 1 140 ? -8.419 1.194 3.841 1.00 93.75 140 TYR A N 1
ATOM 1093 C CA . TYR A 1 140 ? -7.757 1.927 4.910 1.00 93.75 140 TYR A CA 1
ATOM 1094 C C . TYR A 1 140 ? -7.986 3.436 4.792 1.00 93.75 140 TYR A C 1
ATOM 1096 O O . TYR A 1 140 ? -8.028 4.119 5.809 1.00 93.75 140 TYR A O 1
ATOM 1104 N N . GLY A 1 141 ? -8.186 3.964 3.582 1.00 92.38 141 GLY A N 1
ATOM 1105 C CA . GLY A 1 141 ? -8.410 5.384 3.321 1.00 92.38 141 GLY A CA 1
ATOM 1106 C C . GLY A 1 141 ? -7.137 6.184 3.032 1.00 92.38 141 GLY A C 1
ATOM 1107 O O . GLY A 1 141 ? -7.149 7.404 3.185 1.00 92.38 141 GLY A O 1
ATOM 1108 N N . GLY A 1 142 ? -6.045 5.535 2.628 1.00 91.69 142 GLY A N 1
ATOM 1109 C CA . GLY A 1 142 ? -4.774 6.181 2.294 1.00 91.69 142 GLY A CA 1
ATOM 1110 C C . GLY A 1 142 ? -3.617 5.189 2.153 1.00 91.69 142 GLY A C 1
ATOM 1111 O O . GLY A 1 142 ? -3.720 4.043 2.574 1.00 91.69 142 GLY A O 1
ATOM 1112 N N . GLN A 1 143 ? -2.501 5.624 1.559 1.00 91.69 143 GLN A N 1
ATOM 1113 C CA . GLN A 1 143 ? -1.269 4.818 1.479 1.00 91.69 143 GLN A CA 1
ATOM 1114 C C . GLN A 1 143 ? -0.334 5.063 2.676 1.00 91.69 143 GLN A C 1
ATOM 1116 O O . GLN A 1 143 ? 0.368 4.153 3.124 1.00 91.69 143 GLN A O 1
ATOM 1121 N N . THR A 1 144 ? -0.317 6.289 3.206 1.00 91.88 144 THR A N 1
ATOM 1122 C CA . THR A 1 144 ? 0.330 6.641 4.477 1.00 91.88 144 THR A CA 1
ATOM 1123 C C . THR A 1 144 ? -0.727 6.713 5.566 1.00 91.88 144 THR A C 1
ATOM 1125 O O . THR A 1 144 ? -1.321 5.676 5.835 1.00 91.88 144 THR A O 1
ATOM 1128 N N . TYR A 1 145 ? -0.992 7.874 6.162 1.00 87.88 145 TYR A N 1
ATOM 1129 C CA . TYR A 1 145 ? -2.096 8.038 7.100 1.00 87.88 145 TYR A CA 1
ATOM 1130 C C . TYR A 1 145 ? -3.439 7.855 6.413 1.00 87.88 145 TYR A C 1
ATOM 1132 O O . TYR A 1 145 ? -3.630 8.186 5.239 1.00 87.88 145 TYR A O 1
ATOM 1140 N N . SER A 1 146 ? -4.379 7.326 7.182 1.00 87.31 146 SER A N 1
ATOM 1141 C CA . SER A 1 146 ? -5.756 7.220 6.749 1.00 87.31 146 SER A CA 1
ATOM 1142 C C . SER A 1 146 ? -6.430 8.584 6.830 1.00 87.31 146 SER A C 1
ATOM 1144 O O . SER A 1 146 ? -6.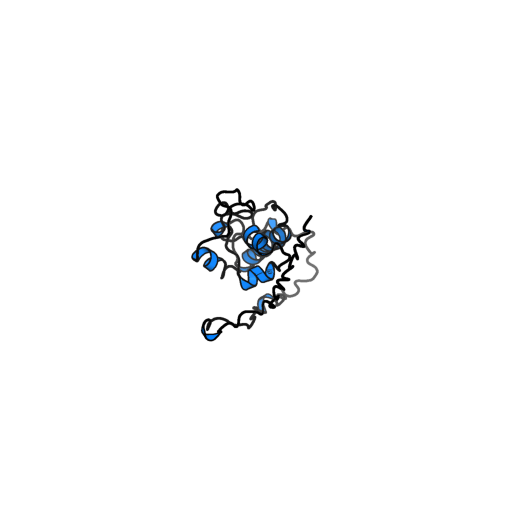389 9.228 7.870 1.00 87.31 146 SER A O 1
ATOM 1146 N N . LYS A 1 147 ? -7.158 8.976 5.783 1.00 84.19 147 LYS A N 1
ATOM 1147 C CA . LYS A 1 147 ? -8.102 10.108 5.854 1.00 84.19 147 LYS A CA 1
ATOM 1148 C C . LYS A 1 147 ? -9.373 9.803 6.665 1.00 84.19 147 LYS A C 1
ATOM 1150 O O . LYS A 1 147 ? -10.242 10.658 6.781 1.00 84.19 147 LYS A O 1
ATOM 1155 N N . LEU A 1 148 ? -9.543 8.549 7.095 1.00 82.44 148 LEU A N 1
ATOM 1156 C CA . LEU A 1 148 ? -10.705 8.049 7.836 1.00 82.44 148 LEU A CA 1
ATOM 1157 C C . LEU A 1 148 ? -10.400 7.857 9.328 1.00 82.44 148 LEU A C 1
ATOM 1159 O O . LEU A 1 148 ? -11.321 7.926 10.135 1.00 82.44 148 LEU A O 1
ATOM 1163 N N . PHE A 1 149 ? -9.139 7.558 9.662 1.00 75.50 149 PHE A N 1
ATOM 1164 C CA . PHE A 1 149 ? -8.676 7.186 11.008 1.00 75.50 149 PHE A CA 1
ATOM 1165 C C . PHE A 1 149 ? -7.438 7.980 11.469 1.00 75.50 149 PHE A C 1
ATOM 1167 O O . PHE A 1 149 ? -6.786 7.611 12.446 1.00 75.50 149 PHE A O 1
ATOM 1174 N N . GLY A 1 150 ? -7.105 9.062 10.768 1.00 70.88 150 GLY A N 1
ATOM 1175 C CA . GLY A 1 150 ? -6.185 10.079 11.254 1.00 70.88 150 GLY A CA 1
ATOM 1176 C C . GLY A 1 150 ? -4.713 9.727 11.351 1.00 70.88 150 GLY A C 1
ATOM 1177 O O . GLY A 1 150 ? -4.218 8.708 10.858 1.00 70.88 150 GLY A O 1
ATOM 1178 N N . ASN A 1 151 ? -4.006 10.691 11.940 1.00 69.19 151 ASN A N 1
ATOM 1179 C CA . ASN A 1 151 ? -2.563 10.694 12.170 1.00 69.19 151 ASN A CA 1
ATOM 1180 C C . ASN A 1 151 ? -2.232 10.073 13.549 1.00 69.19 151 ASN A C 1
ATOM 1182 O O . ASN A 1 151 ? -3.116 9.572 14.227 1.00 69.19 151 ASN A O 1
ATOM 1186 N N . GLN A 1 152 ? -0.968 10.081 13.975 1.00 67.69 152 GLN A N 1
ATOM 1187 C CA . GLN A 1 152 ? -0.471 9.550 15.254 1.00 67.69 152 GLN A CA 1
ATOM 1188 C C . GLN A 1 152 ? -0.841 10.377 16.491 1.00 67.69 152 GLN A C 1
ATOM 1190 O O . GLN A 1 152 ? -0.581 9.934 17.604 1.00 67.69 152 GLN A O 1
ATOM 1195 N N . GLU A 1 153 ? -1.356 11.587 16.312 1.00 68.50 153 GLU A N 1
ATOM 1196 C CA . GLU A 1 153 ? -1.556 12.535 17.408 1.00 68.50 153 GLU A CA 1
ATOM 1197 C C . GLU A 1 153 ? -2.968 12.389 17.972 1.00 68.50 153 GLU A C 1
ATOM 1199 O O . GLU A 1 153 ? -3.934 12.595 17.233 1.00 68.50 153 GLU A O 1
ATOM 1204 N N . GLU A 1 154 ? -3.112 12.125 19.277 1.00 67.12 154 GLU A N 1
ATOM 1205 C CA . GLU A 1 154 ? -4.428 11.959 19.918 1.00 67.12 154 GLU A CA 1
ATOM 1206 C C . GLU A 1 154 ? -5.329 13.199 19.838 1.00 67.12 154 GLU A C 1
ATOM 1208 O O . GLU A 1 154 ? -6.524 13.138 20.122 1.00 67.12 154 GLU A O 1
ATOM 1213 N N . THR A 1 155 ? -4.750 14.334 19.449 1.00 69.94 155 THR A N 1
ATOM 1214 C CA . THR A 1 155 ? -5.439 15.611 19.256 1.00 69.94 155 THR A CA 1
ATOM 1215 C C . THR A 1 155 ? -6.166 15.720 17.914 1.00 69.94 155 THR A C 1
ATOM 1217 O O . THR A 1 155 ? -6.935 16.663 17.720 1.00 69.94 155 THR A O 1
ATOM 1220 N N . GLN A 1 156 ? -5.947 14.791 16.978 1.00 66.81 156 GLN A N 1
ATOM 1221 C CA . GLN A 1 156 ? -6.663 14.761 15.703 1.00 66.81 156 GLN A CA 1
ATOM 1222 C C . GLN A 1 156 ? -8.029 14.086 15.869 1.00 66.81 156 GLN A C 1
ATOM 1224 O O . GLN A 1 156 ? -8.140 13.030 16.484 1.00 66.81 156 GLN A O 1
ATOM 1229 N N . ASN A 1 157 ? -9.081 14.677 15.294 1.00 62.25 157 ASN A N 1
ATOM 1230 C CA . ASN A 1 157 ? -10.460 14.178 15.429 1.00 62.25 157 ASN A CA 1
ATOM 1231 C C . ASN A 1 157 ? -10.663 12.763 14.875 1.00 62.25 157 ASN A C 1
ATOM 1233 O O . ASN A 1 157 ? -11.610 12.080 15.256 1.00 62.25 157 ASN A O 1
ATOM 1237 N N . ASP A 1 158 ? -9.817 12.355 13.941 1.00 59.78 158 ASP A N 1
ATOM 1238 C CA . ASP A 1 158 ? -9.834 11.044 13.324 1.00 59.78 158 ASP A CA 1
ATOM 1239 C C . ASP A 1 158 ? -8.830 10.079 13.960 1.00 59.78 158 ASP A C 1
ATOM 1241 O O . ASP A 1 158 ? -8.878 8.913 13.600 1.00 59.78 158 ASP A O 1
ATOM 1245 N N . PHE A 1 159 ? -8.008 10.497 14.935 1.00 66.44 159 PHE A N 1
ATOM 1246 C CA . PHE A 1 159 ? -7.033 9.639 15.617 1.00 66.44 159 PHE A CA 1
ATOM 1247 C C . PHE A 1 159 ? -7.650 8.313 16.067 1.00 66.44 159 PHE A C 1
ATOM 1249 O O . PHE A 1 159 ? -8.524 8.262 16.939 1.00 66.44 159 PHE A O 1
ATOM 1256 N N . GLY A 1 160 ? -7.164 7.213 15.498 1.00 68.50 160 GLY A N 1
ATOM 1257 C CA . GLY A 1 160 ? -7.604 5.903 15.930 1.00 68.50 160 GLY A CA 1
ATOM 1258 C C . GLY A 1 160 ? -7.147 4.749 15.058 1.00 68.50 160 GLY A C 1
ATOM 1259 O O . GLY A 1 160 ? -6.470 4.875 14.041 1.00 68.50 160 GLY A O 1
ATOM 1260 N N . TRP A 1 161 ? -7.547 3.563 15.497 1.00 77.00 161 TRP A N 1
ATOM 1261 C CA . TRP A 1 161 ? -7.368 2.336 14.740 1.00 77.00 161 TRP A CA 1
ATOM 1262 C C . TRP A 1 161 ? -8.445 2.225 13.667 1.00 77.00 161 TRP A C 1
ATOM 1264 O O . TRP A 1 161 ? -9.554 2.735 13.832 1.00 77.00 161 TRP A O 1
ATOM 1274 N N . MET A 1 162 ? -8.152 1.488 12.593 1.00 87.38 162 MET A N 1
ATOM 1275 C CA . MET A 1 162 ? -9.187 1.104 11.637 1.00 87.38 162 MET A CA 1
ATOM 1276 C C . MET A 1 162 ? -10.336 0.417 12.385 1.00 87.38 162 MET A C 1
ATOM 1278 O O . MET A 1 162 ? -10.119 -0.541 13.126 1.00 87.38 162 MET A O 1
ATOM 1282 N N . THR A 1 163 ? -11.560 0.897 12.190 1.00 85.69 163 THR A N 1
ATOM 1283 C CA . THR A 1 163 ? -12.773 0.317 12.782 1.00 85.69 163 THR A CA 1
ATOM 1284 C C . THR A 1 163 ? -13.683 -0.278 11.708 1.00 85.69 163 THR A C 1
ATOM 1286 O O . THR A 1 163 ? -13.655 0.136 10.547 1.00 85.69 163 THR A O 1
ATOM 1289 N N . GLY A 1 164 ? -14.510 -1.248 12.112 1.00 90.25 164 GLY A N 1
ATOM 1290 C CA . GLY A 1 164 ? -15.485 -1.926 11.251 1.00 90.25 164 GLY A CA 1
ATOM 1291 C C . GLY A 1 164 ? -15.080 -3.360 10.913 1.00 90.25 164 GLY A C 1
ATOM 1292 O O . GLY A 1 164 ? -13.974 -3.600 10.434 1.00 90.25 164 GLY A O 1
ATOM 1293 N N . TYR A 1 165 ? -15.989 -4.307 11.164 1.00 91.94 165 TYR A N 1
ATOM 1294 C CA . TYR A 1 165 ? -15.748 -5.738 10.953 1.00 91.94 165 TYR A CA 1
ATOM 1295 C C . TYR A 1 165 ? -15.337 -6.039 9.510 1.00 91.94 165 TYR A C 1
ATOM 1297 O O . TYR A 1 165 ? -14.305 -6.666 9.304 1.00 91.94 165 TYR A O 1
ATOM 1305 N N . ASP A 1 166 ? -16.075 -5.514 8.531 1.00 94.25 166 ASP A N 1
ATOM 1306 C CA . ASP A 1 166 ? -15.845 -5.809 7.112 1.00 94.25 166 ASP A CA 1
ATOM 1307 C C . ASP A 1 166 ? -14.444 -5.394 6.643 1.00 94.25 166 ASP A C 1
ATOM 1309 O O . ASP A 1 166 ? -13.816 -6.104 5.866 1.00 94.25 166 ASP A O 1
ATOM 1313 N N . LYS A 1 167 ? -13.901 -4.291 7.176 1.00 93.00 167 LYS A N 1
ATOM 1314 C CA . LYS A 1 167 ? -12.552 -3.814 6.828 1.00 93.00 167 LYS A CA 1
ATOM 1315 C C . LYS A 1 167 ? -11.459 -4.720 7.390 1.00 93.00 167 LYS A C 1
ATOM 1317 O O . LYS A 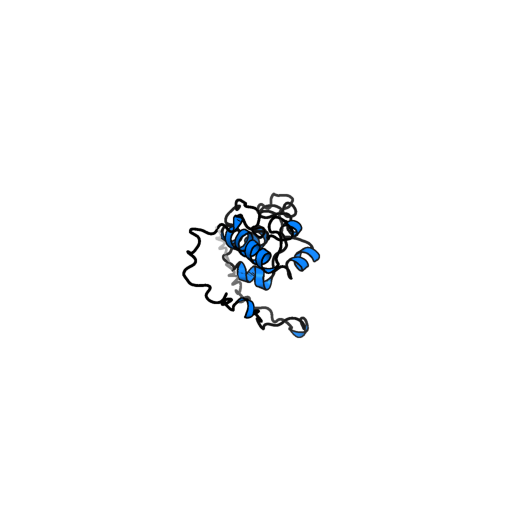1 167 ? -10.456 -4.980 6.735 1.00 93.00 167 LYS A O 1
ATOM 1322 N N . TRP A 1 168 ? -11.642 -5.202 8.619 1.00 92.19 168 TRP A N 1
ATOM 1323 C CA . TRP A 1 168 ? -10.728 -6.176 9.221 1.00 92.19 168 TRP A CA 1
ATOM 1324 C C . TRP A 1 168 ? -10.859 -7.547 8.567 1.00 92.19 168 TRP A C 1
ATOM 1326 O O . TRP A 1 168 ? -9.858 -8.242 8.407 1.00 92.19 168 TRP A O 1
ATOM 1336 N N . TYR A 1 169 ? -12.075 -7.914 8.168 1.00 92.81 169 TYR A N 1
ATOM 1337 C CA . TYR A 1 169 ? -12.334 -9.111 7.390 1.00 92.81 169 TYR A CA 1
ATOM 1338 C C . TYR A 1 169 ? -11.645 -9.039 6.029 1.00 92.81 169 TYR A C 1
ATOM 1340 O O . TYR A 1 169 ? -10.993 -10.002 5.681 1.00 92.81 169 TYR A O 1
ATOM 1348 N N . GLU A 1 170 ? -11.679 -7.913 5.312 1.00 93.88 170 GLU A N 1
ATOM 1349 C CA . GLU A 1 170 ? -10.892 -7.715 4.081 1.00 93.88 170 GLU A CA 1
ATOM 1350 C C . GLU A 1 170 ? -9.375 -7.741 4.318 1.00 93.88 170 GLU A C 1
ATOM 1352 O O . GLU A 1 170 ? -8.624 -8.162 3.440 1.00 93.88 170 GLU A O 1
ATOM 1357 N N . ALA A 1 171 ? -8.898 -7.264 5.472 1.00 93.94 171 ALA A N 1
ATOM 1358 C CA . ALA A 1 171 ? -7.472 -7.266 5.790 1.00 93.94 171 ALA A CA 1
ATOM 1359 C C . ALA A 1 171 ? -6.933 -8.690 5.983 1.00 93.94 171 ALA A C 1
ATOM 1361 O O . ALA A 1 171 ? -5.948 -9.073 5.346 1.00 93.94 171 ALA A O 1
ATOM 1362 N N . MET A 1 172 ? -7.621 -9.503 6.795 1.00 93.06 172 MET A N 1
ATOM 1363 C CA . MET A 1 172 ? -7.541 -10.968 6.691 1.00 93.06 172 MET A CA 1
ATOM 1364 C C . MET A 1 172 ? -7.850 -11.325 5.227 1.00 93.06 172 MET A C 1
ATOM 1366 O O . MET A 1 172 ? -8.479 -10.574 4.555 1.00 93.06 172 MET A O 1
ATOM 1370 N N . PHE A 1 173 ? -7.468 -12.415 4.607 1.00 91.06 173 PHE A N 1
ATOM 1371 C CA . PHE A 1 173 ? -7.628 -12.638 3.138 1.00 91.06 173 PHE A CA 1
ATOM 1372 C C . PHE A 1 173 ? -6.859 -11.708 2.177 1.00 91.06 173 PHE A C 1
ATOM 1374 O O . PHE A 1 173 ? -6.434 -12.218 1.143 1.00 91.06 173 PHE A O 1
ATOM 1381 N N . ASN A 1 174 ? -6.564 -10.439 2.477 1.00 92.19 174 ASN A N 1
ATOM 1382 C CA . ASN A 1 174 ? -5.699 -9.621 1.618 1.00 92.19 174 ASN A CA 1
ATOM 1383 C C . ASN A 1 174 ? -4.212 -9.731 2.007 1.00 92.19 174 ASN A C 1
ATOM 1385 O O . ASN A 1 174 ? -3.581 -8.780 2.465 1.00 92.19 174 ASN A O 1
ATOM 1389 N N . ARG A 1 175 ? -3.646 -10.928 1.818 1.00 82.62 175 ARG A N 1
ATOM 1390 C CA . ARG A 1 175 ? -2.230 -11.241 2.065 1.00 82.62 175 ARG A CA 1
ATOM 1391 C C . ARG A 1 175 ? -1.690 -12.306 1.117 1.00 82.62 175 ARG A C 1
ATOM 1393 O O . ARG A 1 175 ? -2.500 -12.831 0.316 1.00 82.62 175 ARG A O 1
#

Foldseek 3Di:
DDDDDDDDDPPPPPPPPDPPDPDPDDCVVPVVDDPDDPPPCVVVPPPCPPCPDPPPPDPPDDDLVPDQQFADDDDADDPLVVLCVVQQGPVSSVQCVVVVHGRPDQQRGFASQLLCVVCVVVRDSVVCCVPQATGGCVLQCHNYHHPQQDDCDPPDPNPDHRDDPVRSVRRVVRD

Secondary structure (DSSP, 8-state):
--------------------PPP---GGG-TT--------HHHHS----TT--TTSPPPS---GGGSTTPPPP----TTTHHHIIIIIIIIHHHHHHHHT--TTSTTTS--HHHHHHHHTTT--HHHHHHHT----HHHHT-SSSBTTTB-S-TTSTT-S----HHHHHHHTT--

pLDDT: mean 78.77, std 17.76, range [34.88, 98.38]